Protein AF-A0A8J5J223-F1 (afdb_monomer)

Structure (mmCIF, N/CA/C/O backbone):
data_AF-A0A8J5J223-F1
#
_entry.id   AF-A0A8J5J223-F1
#
loop_
_atom_site.group_PDB
_atom_site.id
_atom_site.type_symbol
_atom_site.label_atom_id
_atom_site.label_alt_id
_atom_site.label_comp_id
_atom_site.label_asym_id
_atom_site.label_entity_id
_atom_site.label_seq_id
_atom_site.pdbx_PDB_ins_code
_atom_site.Cartn_x
_atom_site.Cartn_y
_atom_site.Cartn_z
_atom_site.occupancy
_atom_site.B_iso_or_equiv
_atom_site.auth_seq_id
_atom_site.auth_comp_id
_atom_site.auth_asym_id
_atom_site.auth_atom_id
_atom_site.pdbx_PDB_model_num
ATOM 1 N N . MET A 1 1 ? 45.037 -37.369 22.908 1.00 54.00 1 MET A N 1
ATOM 2 C CA . MET A 1 1 ? 45.394 -36.331 21.919 1.00 54.00 1 MET A CA 1
ATOM 3 C C . MET A 1 1 ? 44.175 -35.440 21.740 1.00 54.00 1 MET A C 1
ATOM 5 O O . MET A 1 1 ? 43.127 -35.935 21.355 1.00 54.00 1 MET A O 1
ATOM 9 N N . PHE A 1 2 ? 44.283 -34.183 22.167 1.00 50.41 2 PHE A N 1
ATOM 10 C CA . PHE A 1 2 ? 43.227 -33.170 22.169 1.00 50.41 2 PHE A CA 1
ATOM 11 C C . PHE A 1 2 ? 43.070 -32.567 20.773 1.00 50.41 2 PHE A C 1
ATOM 13 O O . PHE A 1 2 ? 44.080 -32.117 20.241 1.00 50.41 2 PHE A O 1
ATOM 20 N N . THR A 1 3 ? 41.857 -32.449 20.222 1.00 57.53 3 THR A N 1
ATOM 21 C CA . THR A 1 3 ? 41.454 -31.213 19.520 1.00 57.53 3 THR A CA 1
ATOM 22 C C . THR A 1 3 ? 39.944 -31.131 19.317 1.00 57.53 3 THR A C 1
ATOM 24 O O . THR A 1 3 ? 39.288 -32.014 18.776 1.00 57.53 3 THR A O 1
ATOM 27 N N . THR A 1 4 ? 39.428 -30.017 19.804 1.00 62.12 4 THR A N 1
ATOM 28 C CA . THR A 1 4 ? 38.058 -29.533 19.826 1.00 62.12 4 THR A CA 1
ATOM 29 C C . THR A 1 4 ? 37.602 -29.137 18.423 1.00 62.12 4 THR A C 1
ATOM 31 O O . THR A 1 4 ? 38.291 -28.385 17.743 1.00 62.12 4 THR A O 1
ATOM 34 N N . GLY A 1 5 ? 36.412 -29.574 18.015 1.00 57.00 5 GLY A N 1
ATOM 35 C CA . GLY A 1 5 ? 35.783 -29.170 16.755 1.00 57.00 5 GLY A CA 1
ATOM 36 C C . GLY A 1 5 ? 34.318 -28.794 16.949 1.00 57.00 5 GLY A C 1
ATOM 37 O O . GLY A 1 5 ? 33.439 -29.386 16.332 1.00 57.00 5 GLY A O 1
ATOM 38 N N . LYS A 1 6 ? 34.029 -27.839 17.845 1.00 63.28 6 LYS A N 1
ATOM 39 C CA . LYS A 1 6 ? 32.696 -27.228 17.955 1.00 63.28 6 LYS A CA 1
ATOM 40 C C . LYS A 1 6 ? 32.456 -26.376 16.702 1.00 63.28 6 LYS A C 1
ATOM 42 O O . LYS A 1 6 ? 32.856 -25.217 16.656 1.00 63.28 6 LYS A O 1
ATOM 47 N N . LEU A 1 7 ? 31.790 -26.930 15.689 1.00 54.00 7 LEU A N 1
ATOM 48 C CA . LEU A 1 7 ? 31.254 -26.132 14.586 1.00 54.00 7 LEU A CA 1
ATOM 49 C C . LEU A 1 7 ? 29.930 -25.502 15.033 1.00 54.00 7 LEU A C 1
ATOM 51 O O . LEU A 1 7 ? 28.839 -26.003 14.769 1.00 54.00 7 LEU A O 1
ATOM 55 N N . THR A 1 8 ? 30.033 -24.397 15.762 1.00 60.81 8 THR A N 1
ATOM 56 C CA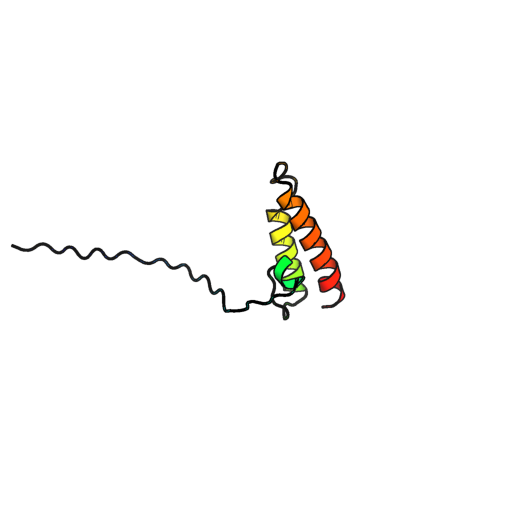 . THR A 1 8 ? 28.905 -23.509 16.033 1.00 60.81 8 THR A CA 1
ATOM 57 C C . THR A 1 8 ? 28.599 -22.726 14.760 1.00 60.81 8 THR A C 1
ATOM 59 O O . THR A 1 8 ? 29.265 -21.737 14.463 1.00 60.81 8 THR A O 1
ATOM 62 N N . ARG A 1 9 ? 27.598 -23.162 13.989 1.00 55.94 9 ARG A N 1
ATOM 63 C CA . ARG A 1 9 ? 26.953 -22.298 12.991 1.00 55.94 9 ARG A CA 1
ATOM 64 C C . ARG A 1 9 ? 26.082 -21.294 13.753 1.00 55.94 9 ARG A C 1
ATOM 66 O O . ARG A 1 9 ? 25.149 -21.736 14.425 1.00 55.94 9 ARG A O 1
ATOM 73 N N . PRO A 1 10 ? 26.330 -19.977 13.680 1.00 53.69 10 PRO A N 1
ATOM 74 C CA . PRO A 1 10 ? 25.331 -19.021 14.120 1.00 53.69 10 PRO A CA 1
ATOM 75 C C . PRO A 1 10 ? 24.159 -19.093 13.135 1.00 53.69 10 PRO A C 1
ATOM 77 O O . PRO A 1 10 ? 24.279 -18.689 11.979 1.00 53.69 10 PRO A O 1
ATOM 80 N N . GLN A 1 11 ? 23.017 -19.623 13.580 1.00 51.66 11 GLN A N 1
ATOM 81 C CA . GLN A 1 11 ? 21.741 -19.293 12.951 1.00 51.66 11 GLN A CA 1
ATOM 82 C C . GLN A 1 11 ? 21.469 -17.813 13.233 1.00 51.66 11 GLN A C 1
ATOM 84 O O . GLN A 1 11 ? 20.807 -17.457 14.203 1.00 51.66 11 GLN A O 1
ATOM 89 N N . GLY A 1 12 ? 22.011 -16.942 12.383 1.00 49.69 12 GLY A N 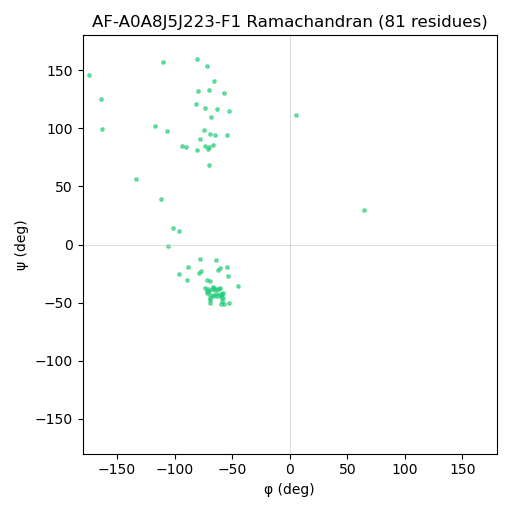1
ATOM 90 C CA . GLY A 1 12 ? 21.551 -15.568 12.241 1.00 49.69 12 GLY A CA 1
ATOM 91 C C . GLY A 1 12 ? 20.179 -15.564 11.576 1.00 49.69 12 GLY A C 1
ATOM 92 O O . GLY A 1 12 ? 20.047 -15.169 10.424 1.00 49.69 12 GLY A O 1
ATOM 93 N N . SER A 1 13 ? 19.164 -16.051 12.291 1.00 53.88 13 SER A N 1
ATOM 94 C CA . SER A 1 13 ? 17.762 -15.831 11.954 1.00 53.88 13 SER A CA 1
ATOM 95 C C . SER A 1 13 ? 17.438 -14.383 12.308 1.00 53.88 13 SER A C 1
ATOM 97 O O . SER A 1 13 ? 16.981 -14.087 13.412 1.00 53.88 13 SER A O 1
ATOM 99 N N . LEU A 1 14 ? 17.726 -13.470 11.377 1.00 50.66 14 LEU A N 1
ATOM 100 C CA . LEU A 1 14 ? 17.146 -12.131 11.375 1.00 50.66 14 LEU A CA 1
ATOM 101 C C . LEU A 1 14 ? 15.631 -12.297 11.464 1.00 50.66 14 LEU A C 1
ATOM 103 O O . LEU A 1 14 ? 15.017 -12.911 10.594 1.00 50.66 14 LEU A O 1
ATOM 107 N N . LEU A 1 15 ? 15.074 -11.827 12.574 1.00 48.34 15 LEU A N 1
ATOM 108 C CA . LEU A 1 15 ? 13.695 -12.027 12.991 1.00 48.34 15 LEU A CA 1
ATOM 109 C C . LEU A 1 15 ? 12.718 -11.576 11.896 1.00 48.34 15 LEU A C 1
ATOM 111 O O . LEU A 1 15 ? 12.350 -10.408 11.817 1.00 48.34 15 LEU A O 1
ATOM 115 N N . HIS A 1 16 ? 12.287 -12.513 11.056 1.00 46.62 16 HIS A N 1
ATOM 116 C CA . HIS A 1 16 ? 11.143 -12.335 10.178 1.00 46.62 16 HIS A CA 1
ATOM 117 C C . HIS A 1 16 ? 9.924 -12.896 10.913 1.00 46.62 16 HIS A C 1
ATOM 119 O O . HIS A 1 16 ? 9.559 -14.062 10.774 1.00 46.62 16 HIS A O 1
ATOM 125 N N . PHE A 1 17 ? 9.325 -12.063 11.765 1.00 41.78 17 PHE A N 1
ATOM 126 C CA . PHE A 1 17 ? 8.013 -12.329 12.346 1.00 41.78 17 PHE A CA 1
ATOM 127 C C . PHE A 1 17 ? 6.950 -12.205 11.248 1.00 41.78 17 PHE A C 1
ATOM 129 O O . PHE A 1 17 ? 6.315 -11.167 11.109 1.00 41.78 17 PHE A O 1
ATOM 136 N N . HIS A 1 18 ? 6.728 -13.263 10.471 1.00 52.56 18 HIS A N 1
ATOM 137 C CA . HIS A 1 18 ? 5.446 -13.431 9.794 1.00 52.56 18 HIS A CA 1
ATOM 138 C C . HIS A 1 18 ? 4.542 -14.228 10.739 1.00 52.56 18 HIS A C 1
ATOM 140 O O . HIS A 1 18 ? 4.461 -15.458 10.681 1.00 52.56 18 HIS A O 1
ATOM 146 N N . THR A 1 19 ? 3.908 -13.514 11.673 1.00 51.41 19 THR A N 1
ATOM 147 C CA . THR A 1 19 ? 2.759 -14.067 12.387 1.00 51.41 19 THR A CA 1
ATOM 148 C C . THR A 1 19 ? 1.659 -14.325 11.361 1.00 51.41 19 THR A C 1
ATOM 150 O O . THR A 1 19 ? 1.212 -13.431 10.653 1.00 51.41 19 THR A O 1
ATOM 153 N N . SER A 1 20 ? 1.323 -15.604 11.232 1.00 58.62 20 SER A N 1
ATOM 154 C CA . SER A 1 20 ? 0.040 -16.157 10.809 1.00 58.62 20 SER A CA 1
ATOM 155 C C . SER A 1 20 ? -1.023 -15.160 10.343 1.00 58.62 20 SER A C 1
ATOM 157 O O . SER A 1 20 ? -1.667 -14.507 11.160 1.00 58.62 20 SER A O 1
ATOM 159 N N . SER A 1 21 ? -1.324 -15.189 9.044 1.00 52.38 21 SER A N 1
ATOM 160 C CA . SER A 1 21 ? -2.693 -15.123 8.526 1.00 52.38 21 SER A CA 1
ATOM 161 C C . SER A 1 21 ? -2.711 -15.594 7.076 1.00 52.38 21 SER A C 1
ATOM 163 O O . SER A 1 21 ? -2.414 -14.842 6.159 1.00 52.38 21 SER A O 1
ATOM 165 N N . ARG A 1 22 ? -3.096 -16.856 6.852 1.00 57.75 22 ARG A N 1
ATOM 166 C CA . ARG A 1 22 ? -3.695 -17.231 5.567 1.00 57.75 22 ARG A CA 1
ATOM 167 C C . ARG A 1 22 ? -5.021 -16.474 5.476 1.00 57.75 22 ARG A C 1
ATOM 169 O O . ARG A 1 22 ? -6.008 -16.954 6.021 1.00 57.75 22 ARG A O 1
ATOM 176 N N . HIS A 1 23 ? -5.044 -15.301 4.853 1.00 51.44 23 HIS A N 1
ATOM 177 C CA . HIS A 1 23 ? -6.294 -14.653 4.467 1.00 51.44 23 HIS A CA 1
ATOM 178 C C . HIS A 1 23 ? -6.453 -14.782 2.958 1.00 51.44 23 HIS A C 1
ATOM 180 O O . HIS A 1 23 ? -5.837 -14.091 2.156 1.00 51.44 23 HIS A O 1
ATOM 186 N N . GLY A 1 24 ? -7.234 -15.798 2.590 1.00 52.59 24 GLY A N 1
ATOM 187 C CA . GLY A 1 24 ? -7.760 -15.964 1.252 1.00 52.59 24 GLY A CA 1
ATOM 188 C C . GLY A 1 24 ? -8.929 -15.015 1.074 1.00 52.59 24 GLY A C 1
ATOM 189 O O . GLY A 1 24 ? -10.051 -15.372 1.397 1.00 52.59 24 GLY A O 1
ATOM 190 N N . GLN A 1 25 ? -8.631 -13.820 0.591 1.00 47.03 25 GLN A N 1
ATOM 191 C CA . GLN A 1 25 ? -9.480 -12.901 -0.160 1.00 47.03 25 GLN A CA 1
ATOM 192 C C . GLN A 1 25 ? -8.541 -11.761 -0.565 1.00 47.03 25 GLN A C 1
ATOM 194 O O . GLN A 1 25 ? -7.547 -11.511 0.107 1.00 47.03 25 GLN A O 1
ATOM 199 N N . ARG A 1 26 ? -8.736 -11.170 -1.740 1.00 55.12 26 ARG A N 1
ATOM 200 C CA . ARG A 1 26 ? -7.816 -10.158 -2.274 1.00 55.12 26 ARG A CA 1
ATOM 201 C C . ARG A 1 26 ? -7.967 -8.875 -1.456 1.00 55.12 26 ARG A C 1
ATOM 203 O O . ARG A 1 26 ? -8.731 -7.997 -1.832 1.00 55.12 26 ARG A O 1
ATOM 210 N N . ASP A 1 27 ? -7.302 -8.813 -0.314 1.00 73.06 27 ASP A N 1
ATOM 211 C CA . ASP A 1 27 ? -7.354 -7.675 0.588 1.00 73.06 27 ASP A CA 1
ATOM 212 C C . ASP A 1 27 ? -6.389 -6.599 0.069 1.00 73.06 27 ASP A C 1
ATOM 214 O O . ASP A 1 27 ? -5.186 -6.832 -0.044 1.00 73.06 27 ASP A O 1
ATOM 218 N N . TYR A 1 28 ? -6.895 -5.397 -0.224 1.00 80.25 28 TYR A N 1
ATOM 219 C CA . TYR A 1 28 ? -6.079 -4.227 -0.594 1.00 80.25 28 TYR A CA 1
ATOM 220 C C . TYR A 1 28 ? -4.984 -3.921 0.445 1.00 80.25 28 TYR A C 1
ATOM 222 O O . TYR A 1 28 ? -3.907 -3.420 0.116 1.00 80.25 28 TYR A O 1
ATOM 230 N N . TYR A 1 29 ? -5.228 -4.310 1.697 1.00 81.81 29 TYR A N 1
ATOM 231 C CA . TYR A 1 29 ? -4.259 -4.273 2.783 1.00 81.81 29 TYR A CA 1
ATOM 232 C C . TYR A 1 29 ? -3.035 -5.164 2.510 1.00 81.81 29 TYR A C 1
ATOM 234 O O . TYR A 1 29 ? -1.915 -4.744 2.780 1.00 81.81 29 TYR A O 1
ATOM 242 N N . ASP A 1 30 ? -3.213 -6.343 1.910 1.00 81.25 30 ASP A N 1
ATOM 243 C CA . ASP A 1 30 ? -2.120 -7.267 1.575 1.00 81.25 30 ASP A CA 1
ATOM 244 C C . ASP A 1 30 ? -1.300 -6.752 0.380 1.00 81.25 30 ASP A C 1
ATOM 246 O O . ASP A 1 30 ? -0.070 -6.805 0.392 1.00 81.25 30 ASP A O 1
ATOM 250 N N . ILE A 1 31 ? -1.973 -6.132 -0.600 1.00 84.00 31 ILE A N 1
ATOM 251 C CA . ILE A 1 31 ? -1.332 -5.461 -1.746 1.00 84.00 31 ILE A CA 1
ATOM 252 C C . ILE A 1 31 ? -0.401 -4.338 -1.265 1.00 84.00 31 ILE A C 1
ATOM 254 O O . ILE A 1 31 ? 0.730 -4.205 -1.739 1.00 84.00 31 ILE A O 1
ATOM 258 N N . LEU A 1 32 ? -0.860 -3.551 -0.289 1.00 84.44 32 LEU A N 1
ATOM 259 C CA . LEU A 1 32 ? -0.057 -2.521 0.368 1.00 84.44 32 LEU A CA 1
ATOM 260 C C . LEU A 1 32 ? 0.918 -3.090 1.415 1.00 84.44 32 LEU A C 1
ATOM 262 O O . LEU A 1 32 ? 1.814 -2.375 1.858 1.00 84.44 32 LEU A O 1
ATOM 266 N N . GLY A 1 33 ? 0.787 -4.356 1.815 1.00 81.31 33 GLY A N 1
ATOM 267 C CA . GLY A 1 33 ? 1.584 -4.967 2.881 1.00 81.31 33 GLY A CA 1
ATOM 268 C C . GLY A 1 33 ? 1.338 -4.343 4.259 1.00 81.31 33 GLY A C 1
ATOM 269 O O . GLY A 1 33 ? 2.247 -4.286 5.089 1.00 81.31 33 GLY A O 1
ATOM 270 N N . VAL A 1 34 ? 0.131 -3.832 4.491 1.00 83.69 34 VAL A N 1
ATOM 271 C CA . VAL A 1 34 ? -0.301 -3.213 5.746 1.00 83.69 34 VAL A CA 1
ATOM 272 C C . VAL A 1 34 ? -1.325 -4.092 6.457 1.00 83.69 34 VAL A C 1
ATOM 274 O O . VAL A 1 34 ? -1.999 -4.922 5.858 1.00 83.69 34 VAL A O 1
ATOM 277 N N . SER A 1 35 ? -1.452 -3.915 7.770 1.00 80.69 35 SER A N 1
ATOM 278 C CA . SER A 1 35 ? -2.496 -4.600 8.536 1.00 80.69 35 SER A CA 1
ATOM 279 C C . SER A 1 35 ? -3.877 -4.015 8.224 1.00 80.69 35 SER A C 1
ATOM 281 O O . SER A 1 35 ? -3.996 -2.828 7.940 1.00 80.69 35 SER A O 1
ATOM 283 N N . ARG A 1 36 ? -4.944 -4.805 8.384 1.00 79.19 36 ARG A N 1
ATOM 284 C CA . ARG A 1 36 ? -6.340 -4.318 8.311 1.00 79.19 36 ARG A CA 1
ATOM 285 C C . ARG A 1 36 ? -6.668 -3.251 9.360 1.00 79.19 36 ARG A C 1
ATOM 287 O O . ARG A 1 36 ? -7.609 -2.491 9.199 1.00 79.19 36 ARG A O 1
ATOM 294 N N . ASN A 1 37 ? -5.872 -3.191 10.427 1.00 77.94 37 ASN A N 1
ATOM 295 C CA . ASN A 1 37 ? -5.941 -2.160 11.463 1.00 77.94 37 ASN A CA 1
ATOM 296 C C . ASN A 1 37 ? -4.949 -1.002 11.239 1.00 77.94 37 ASN A C 1
ATOM 298 O O . ASN A 1 37 ? -4.700 -0.228 12.163 1.00 77.94 37 ASN A O 1
ATOM 302 N N . ALA A 1 38 ? -4.322 -0.913 10.064 1.00 80.25 38 ALA A N 1
ATOM 303 C CA . ALA A 1 38 ? -3.361 0.137 9.757 1.00 80.25 38 ALA A CA 1
ATOM 304 C C . ALA A 1 38 ? -4.033 1.512 9.721 1.00 80.25 38 ALA A C 1
ATOM 306 O O . ALA A 1 38 ? -5.134 1.670 9.203 1.00 80.25 38 ALA A O 1
ATOM 307 N N . SER A 1 39 ? -3.338 2.519 10.247 1.00 84.69 39 SER A N 1
ATOM 308 C CA . SER A 1 39 ? -3.790 3.904 10.154 1.00 84.69 39 SER A CA 1
ATOM 309 C C . SER A 1 39 ? -3.443 4.484 8.778 1.00 84.69 39 SER A C 1
ATOM 311 O O . SER A 1 39 ? -2.493 4.035 8.131 1.00 84.69 39 SER A O 1
ATOM 313 N N . LEU A 1 40 ? -4.120 5.560 8.367 1.00 85.06 40 LEU A N 1
ATOM 314 C CA . LEU A 1 40 ? -3.779 6.351 7.174 1.00 85.06 40 LEU A CA 1
ATOM 315 C C . LEU A 1 40 ? -2.278 6.656 7.042 1.00 85.06 40 LEU A C 1
ATOM 317 O O . LEU A 1 40 ? -1.727 6.685 5.940 1.00 85.06 40 LEU A O 1
ATOM 321 N N . LYS A 1 41 ? -1.590 6.881 8.171 1.00 87.38 41 LYS A N 1
ATOM 322 C CA . LYS A 1 41 ? -0.136 7.111 8.194 1.00 87.38 41 LYS A CA 1
ATOM 323 C C . LYS A 1 41 ? 0.649 5.896 7.699 1.00 87.38 41 LYS A C 1
ATOM 325 O O . LYS A 1 41 ? 1.602 6.066 6.939 1.00 87.38 41 LYS A O 1
ATOM 330 N N . ASP A 1 42 ? 0.255 4.696 8.110 1.00 86.44 42 ASP A N 1
ATOM 331 C CA . ASP A 1 42 ? 0.885 3.441 7.703 1.00 86.44 42 ASP A CA 1
ATOM 332 C C . ASP A 1 42 ? 0.568 3.115 6.242 1.00 86.44 42 ASP A C 1
ATOM 334 O O . ASP A 1 42 ? 1.483 2.775 5.493 1.00 86.44 42 ASP A O 1
ATOM 338 N N . ILE A 1 43 ? -0.679 3.332 5.809 1.00 87.25 43 ILE A N 1
ATOM 339 C CA . ILE A 1 43 ? -1.113 3.194 4.408 1.00 87.25 43 ILE A CA 1
ATOM 340 C C . ILE A 1 43 ? -0.278 4.103 3.490 1.00 87.25 43 ILE A C 1
ATOM 342 O O . ILE A 1 43 ? 0.352 3.620 2.546 1.00 87.25 43 ILE A O 1
ATOM 346 N N . LYS A 1 44 ? -0.156 5.401 3.814 1.00 87.50 44 LYS A N 1
ATOM 347 C CA . LYS A 1 44 ? 0.713 6.341 3.074 1.00 87.50 44 LYS A CA 1
ATOM 348 C C . LYS A 1 44 ? 2.167 5.891 3.0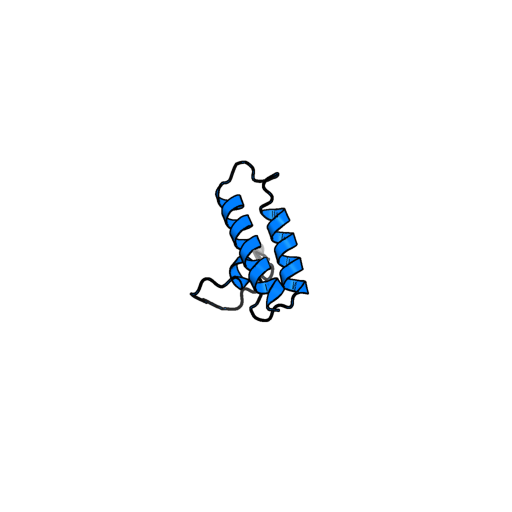55 1.00 87.50 44 LYS A C 1
ATOM 350 O O . LYS A 1 44 ? 2.825 5.941 2.015 1.00 87.50 44 LYS A O 1
ATOM 355 N N . LYS A 1 45 ? 2.698 5.470 4.203 1.00 89.25 45 LYS A N 1
ATOM 356 C CA . LYS A 1 45 ? 4.098 5.054 4.320 1.00 89.25 45 LYS A CA 1
ATOM 357 C C . LYS A 1 45 ? 4.381 3.799 3.494 1.00 89.25 45 LYS A C 1
ATOM 359 O O . LYS A 1 45 ? 5.448 3.700 2.889 1.00 89.25 45 LYS A O 1
ATOM 364 N N . ALA A 1 46 ? 3.460 2.843 3.466 1.00 88.81 46 ALA A N 1
ATOM 365 C CA . ALA A 1 46 ? 3.585 1.624 2.682 1.00 88.81 46 ALA A CA 1
ATOM 366 C C . ALA A 1 46 ? 3.494 1.903 1.177 1.00 88.81 46 ALA A C 1
ATOM 368 O O . ALA A 1 46 ? 4.385 1.488 0.433 1.00 88.81 46 ALA A O 1
ATOM 369 N N . TYR A 1 47 ? 2.520 2.716 0.754 1.00 88.88 47 TYR A N 1
ATOM 370 C CA . TYR A 1 47 ? 2.401 3.188 -0.627 1.00 88.88 47 TYR A CA 1
ATOM 371 C C . TYR A 1 47 ? 3.706 3.824 -1.123 1.00 88.88 47 TYR A C 1
ATOM 373 O O . TYR A 1 47 ? 4.246 3.414 -2.146 1.00 88.88 47 TYR A O 1
ATOM 381 N N . TYR A 1 48 ? 4.290 4.752 -0.358 1.00 88.69 48 TYR A N 1
ATOM 382 C CA . TYR A 1 48 ? 5.556 5.396 -0.730 1.00 88.69 48 TYR A CA 1
ATOM 383 C C . TYR A 1 48 ? 6.727 4.412 -0.880 1.00 88.69 48 TYR A C 1
ATOM 385 O O . TYR A 1 48 ? 7.581 4.585 -1.754 1.00 88.69 48 TYR A O 1
ATOM 393 N N . GLN A 1 49 ? 6.796 3.387 -0.028 1.00 87.19 49 GLN A N 1
ATOM 394 C CA . GLN A 1 49 ? 7.837 2.359 -0.105 1.00 87.19 49 GLN A CA 1
ATOM 395 C C . GLN A 1 49 ? 7.663 1.477 -1.346 1.00 87.19 49 GLN A C 1
ATOM 397 O O . GLN A 1 49 ? 8.638 1.200 -2.047 1.00 87.19 49 GLN A O 1
ATOM 402 N N . LEU A 1 50 ? 6.428 1.073 -1.645 1.00 85.75 50 LEU A N 1
ATOM 403 C CA . LEU A 1 50 ? 6.100 0.246 -2.805 1.00 85.75 50 LEU A CA 1
ATOM 404 C C . LEU A 1 50 ? 6.249 1.022 -4.113 1.00 85.75 50 LEU A C 1
ATOM 406 O O . LEU A 1 50 ? 6.8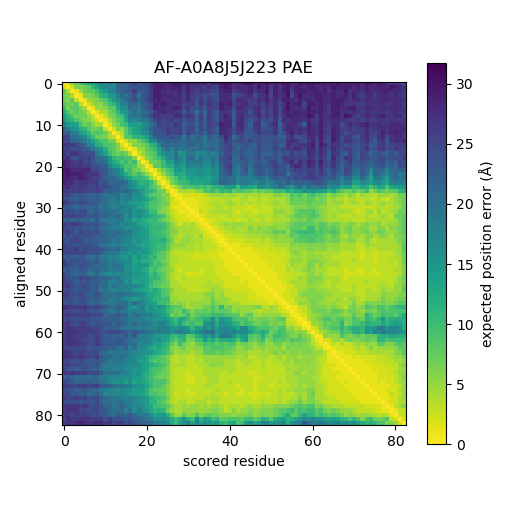24 0.494 -5.059 1.00 85.75 50 LEU A O 1
ATOM 410 N N . ALA A 1 51 ? 5.841 2.291 -4.148 1.00 84.12 51 ALA A N 1
ATOM 411 C CA . ALA A 1 51 ? 6.009 3.175 -5.295 1.00 84.12 51 ALA A CA 1
ATOM 412 C C . ALA A 1 51 ? 7.484 3.347 -5.671 1.00 84.12 51 ALA A C 1
ATOM 414 O O . ALA A 1 51 ? 7.827 3.264 -6.844 1.00 84.12 51 ALA A O 1
ATOM 415 N N . LYS A 1 52 ? 8.380 3.511 -4.687 1.00 84.31 52 LYS A N 1
ATOM 416 C CA . LYS A 1 52 ? 9.833 3.532 -4.934 1.00 84.31 52 LYS A CA 1
ATOM 417 C C . LYS A 1 52 ? 10.363 2.186 -5.426 1.00 84.31 52 LYS A C 1
ATOM 419 O O . LYS A 1 52 ? 11.247 2.155 -6.275 1.00 84.31 52 LYS A O 1
ATOM 424 N N . LYS A 1 53 ? 9.834 1.081 -4.896 1.00 81.25 53 LYS A N 1
ATOM 425 C CA . LYS A 1 53 ? 10.269 -0.280 -5.236 1.00 81.25 53 LYS A CA 1
ATOM 426 C C . LYS A 1 53 ? 9.838 -0.707 -6.638 1.00 81.25 53 LYS A C 1
ATOM 428 O O . LYS A 1 53 ? 10.620 -1.342 -7.336 1.00 81.25 53 LYS A O 1
ATOM 433 N N . TYR A 1 54 ? 8.623 -0.346 -7.038 1.00 82.75 54 TYR A N 1
ATOM 434 C CA . TYR A 1 54 ? 8.026 -0.670 -8.335 1.00 82.75 54 TYR A CA 1
ATOM 435 C C . TYR A 1 54 ? 8.064 0.501 -9.317 1.00 82.75 54 TYR A C 1
ATOM 437 O O . TYR A 1 54 ? 7.388 0.458 -10.341 1.00 82.75 54 TYR A O 1
ATOM 445 N N . HIS A 1 55 ? 8.861 1.537 -9.037 1.00 79.12 55 HIS A N 1
ATOM 446 C CA . HIS A 1 55 ? 8.908 2.725 -9.876 1.00 79.12 55 HIS A CA 1
ATOM 447 C C . HIS A 1 55 ? 9.266 2.336 -11.324 1.00 79.12 55 HIS A C 1
ATOM 449 O O . HIS A 1 55 ? 10.251 1.613 -11.536 1.00 79.12 55 HIS A O 1
ATOM 455 N N . PRO A 1 56 ? 8.507 2.811 -12.329 1.00 75.56 56 PRO A N 1
ATOM 456 C CA . PRO A 1 56 ? 8.719 2.425 -13.719 1.00 75.56 56 PRO A CA 1
ATOM 457 C C . PRO A 1 56 ? 10.094 2.858 -14.226 1.00 75.56 56 PRO A C 1
ATOM 459 O O . PRO A 1 56 ? 10.603 2.242 -15.147 1.00 75.56 56 PRO A O 1
ATOM 462 N N . ASP A 1 57 ? 10.732 3.861 -13.607 1.00 78.31 57 ASP A N 1
ATOM 463 C CA . ASP A 1 57 ? 12.066 4.313 -14.020 1.00 78.31 57 ASP A CA 1
ATOM 464 C C . ASP A 1 57 ? 13.187 3.301 -13.717 1.00 78.31 57 ASP A C 1
ATOM 466 O O . ASP A 1 57 ? 14.138 3.197 -14.487 1.00 78.31 57 ASP A O 1
ATOM 470 N N . VAL A 1 58 ? 13.055 2.514 -12.641 1.00 72.81 58 VAL A N 1
ATOM 471 C CA . VAL A 1 58 ? 14.029 1.468 -12.263 1.00 72.81 58 VAL A CA 1
ATOM 472 C C . VAL A 1 58 ? 13.632 0.080 -12.761 1.00 72.81 58 VAL A C 1
ATOM 474 O O . VAL A 1 58 ? 14.509 -0.742 -13.003 1.00 72.81 58 VAL A O 1
ATOM 477 N N . ASN A 1 59 ? 12.339 -0.176 -12.986 1.00 71.19 59 ASN A N 1
ATOM 478 C CA . ASN A 1 59 ? 11.832 -1.465 -13.471 1.00 71.19 59 ASN A CA 1
ATOM 479 C C . ASN A 1 59 ? 11.264 -1.386 -14.898 1.00 71.19 59 ASN A C 1
ATOM 481 O O . ASN A 1 59 ? 10.271 -2.046 -15.203 1.00 71.19 59 ASN A O 1
ATOM 485 N N . LYS A 1 60 ? 11.903 -0.612 -15.791 1.00 66.62 60 LYS A N 1
ATOM 486 C CA . LYS A 1 60 ? 11.471 -0.416 -17.196 1.00 66.62 60 LYS A CA 1
ATOM 487 C C . LYS A 1 60 ? 11.277 -1.717 -17.990 1.00 66.62 60 LYS A C 1
ATOM 489 O O . LYS A 1 60 ? 10.586 -1.703 -19.001 1.00 66.62 60 LYS A O 1
ATOM 494 N N . ASN A 1 61 ? 11.867 -2.824 -17.537 1.00 66.62 61 ASN A N 1
ATOM 495 C CA . ASN A 1 61 ? 11.865 -4.109 -18.238 1.00 66.62 61 ASN A CA 1
ATOM 496 C C . ASN A 1 61 ? 10.936 -5.170 -17.632 1.00 66.62 61 ASN A C 1
ATOM 498 O O . ASN A 1 61 ?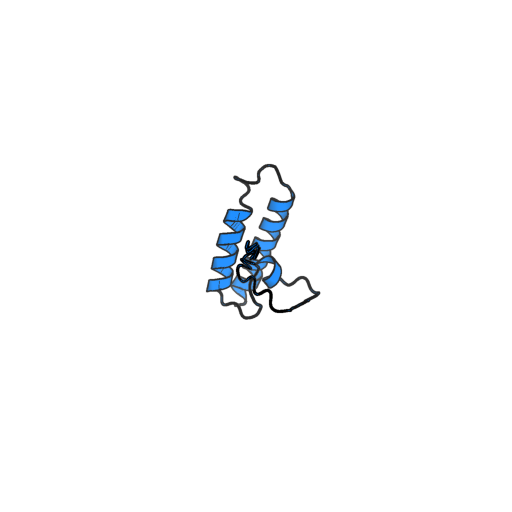 10.866 -6.265 -18.186 1.00 66.62 61 ASN A O 1
ATOM 502 N N . ASP A 1 62 ? 10.231 -4.885 -16.529 1.00 69.62 62 ASP A N 1
ATOM 503 C CA . ASP A 1 62 ? 9.419 -5.899 -15.852 1.00 69.62 62 ASP A CA 1
ATOM 504 C C . ASP A 1 62 ? 7.919 -5.543 -15.866 1.00 69.62 62 ASP A C 1
ATOM 506 O O . ASP A 1 62 ? 7.466 -4.712 -15.068 1.00 69.62 62 ASP A O 1
ATOM 510 N N . PRO A 1 63 ? 7.108 -6.170 -16.743 1.00 71.69 63 PRO A N 1
ATOM 511 C CA . PRO A 1 63 ? 5.671 -5.900 -16.825 1.00 71.69 63 PRO A CA 1
ATOM 512 C C . PRO A 1 63 ? 4.913 -6.285 -15.542 1.00 71.69 63 PRO A C 1
ATOM 514 O O . PRO A 1 63 ? 3.769 -5.867 -15.355 1.00 71.69 63 PRO A O 1
ATOM 517 N N . GLY A 1 64 ? 5.533 -7.044 -14.630 1.00 76.62 64 GLY A N 1
ATOM 518 C CA . GLY A 1 64 ? 4.982 -7.321 -13.307 1.00 76.62 64 GLY A CA 1
ATOM 519 C C . GLY A 1 64 ? 5.021 -6.115 -12.365 1.00 76.62 64 GLY A C 1
ATOM 520 O O . GLY A 1 64 ? 4.128 -5.973 -11.531 1.00 76.62 64 GLY A O 1
ATOM 521 N N . SER A 1 65 ? 6.003 -5.216 -12.507 1.00 77.69 65 SER A N 1
ATOM 522 C CA . SER A 1 65 ? 6.123 -4.027 -11.646 1.00 77.69 65 SER A CA 1
ATOM 523 C C . SER A 1 65 ? 5.032 -3.004 -11.928 1.00 77.69 65 SER A C 1
ATOM 525 O O . SER A 1 65 ? 4.482 -2.431 -10.994 1.00 77.69 65 SER A O 1
ATOM 527 N N . GLN A 1 66 ? 4.660 -2.827 -13.198 1.00 80.31 66 GLN A N 1
ATOM 528 C CA . GLN A 1 66 ? 3.574 -1.922 -13.563 1.00 80.31 66 GL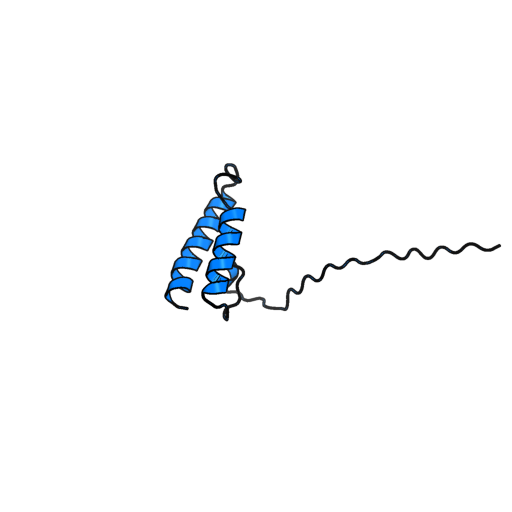N A CA 1
ATOM 529 C C . GLN A 1 66 ? 2.223 -2.409 -13.035 1.00 80.31 66 GLN A C 1
ATOM 531 O O . GLN A 1 66 ? 1.488 -1.616 -12.457 1.00 80.31 66 GLN A O 1
ATOM 536 N N . LYS A 1 67 ? 1.931 -3.714 -13.144 1.00 83.94 67 LYS A N 1
ATOM 537 C CA . LYS A 1 67 ? 0.708 -4.300 -12.570 1.00 83.94 67 LYS A CA 1
ATOM 538 C C . LYS A 1 67 ? 0.631 -4.084 -11.061 1.00 83.94 67 LYS A C 1
ATOM 540 O O . LYS A 1 67 ? -0.360 -3.550 -10.579 1.00 83.94 67 LYS A O 1
ATOM 545 N N . LYS A 1 68 ? 1.715 -4.390 -10.342 1.00 82.69 68 LYS A N 1
ATOM 546 C CA . LYS A 1 68 ? 1.780 -4.175 -8.892 1.00 82.69 68 LYS A CA 1
ATOM 547 C C . LYS A 1 68 ? 1.663 -2.706 -8.510 1.00 82.69 68 LYS A C 1
ATOM 549 O O . LYS A 1 68 ? 1.042 -2.402 -7.503 1.00 82.69 68 LYS A O 1
ATOM 554 N N . PHE A 1 69 ? 2.254 -1.795 -9.283 1.00 85.62 69 PHE A N 1
ATOM 555 C CA . PHE A 1 69 ? 2.119 -0.362 -9.039 1.00 85.62 69 PHE A CA 1
ATOM 556 C C . PHE A 1 69 ? 0.663 0.094 -9.188 1.00 85.62 69 PH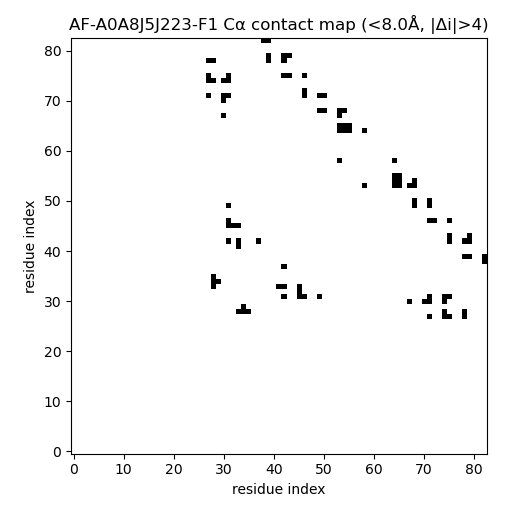E A C 1
ATOM 558 O O . PHE A 1 69 ? 0.176 0.815 -8.323 1.00 85.62 69 PHE A O 1
ATOM 565 N N . THR A 1 70 ? -0.035 -0.365 -10.232 1.00 86.69 70 THR A N 1
ATOM 566 C CA . THR A 1 70 ? -1.467 -0.100 -10.423 1.00 86.69 70 THR A CA 1
ATOM 567 C C . THR A 1 70 ? -2.291 -0.643 -9.256 1.00 86.69 70 THR A C 1
ATOM 569 O O . THR A 1 70 ? -3.000 0.132 -8.625 1.00 86.69 70 THR A O 1
ATOM 572 N N . GLU A 1 71 ? -2.101 -1.914 -8.884 1.00 86.88 71 GLU A N 1
ATOM 573 C CA . GLU A 1 71 ? -2.801 -2.542 -7.752 1.00 86.88 71 GLU A CA 1
ATOM 574 C C . GLU A 1 71 ? -2.560 -1.788 -6.428 1.00 86.88 71 GLU A C 1
ATOM 576 O O . GLU A 1 71 ? -3.483 -1.577 -5.645 1.00 86.88 71 GLU A O 1
ATOM 581 N N . VAL A 1 72 ? -1.324 -1.343 -6.179 1.00 87.50 72 VAL A N 1
ATOM 582 C CA . VAL A 1 72 ? -0.940 -0.545 -5.001 1.00 87.50 72 VAL A CA 1
ATOM 583 C C . VAL A 1 72 ? -1.581 0.845 -5.010 1.00 87.50 72 VAL A C 1
ATOM 585 O O . VAL A 1 72 ? -1.935 1.354 -3.948 1.00 87.50 72 VAL A O 1
ATOM 588 N N . SER A 1 73 ? -1.721 1.466 -6.183 1.00 88.25 73 SER A N 1
ATOM 589 C CA . SER A 1 73 ? -2.371 2.770 -6.338 1.00 88.25 73 SER A CA 1
ATOM 590 C C . SER A 1 73 ? -3.874 2.669 -6.077 1.00 88.25 73 SER A C 1
ATOM 592 O O . SER A 1 73 ? -4.383 3.409 -5.243 1.00 88.25 73 SER A O 1
ATOM 594 N N . GLU A 1 74 ? -4.548 1.683 -6.679 1.00 88.88 74 GLU A N 1
ATOM 595 C CA . GLU A 1 74 ? -5.973 1.410 -6.438 1.00 88.88 74 GLU A CA 1
ATOM 596 C C . GLU A 1 74 ? -6.242 1.087 -4.961 1.00 88.88 74 GLU A C 1
ATOM 598 O O . GLU A 1 74 ? -7.154 1.643 -4.353 1.00 88.88 74 GLU A O 1
ATOM 603 N N . ALA A 1 75 ? -5.405 0.243 -4.347 1.00 88.12 75 ALA A N 1
ATOM 604 C CA . ALA A 1 75 ? -5.501 -0.087 -2.927 1.00 88.12 75 ALA A CA 1
ATOM 605 C C . ALA A 1 75 ? -5.382 1.150 -2.026 1.00 88.12 75 ALA A C 1
ATOM 607 O O . ALA A 1 75 ? -6.110 1.278 -1.044 1.00 88.12 75 ALA A O 1
ATOM 608 N N . TYR A 1 76 ? -4.448 2.049 -2.346 1.00 88.19 76 TYR A N 1
ATOM 609 C CA . TYR A 1 76 ? -4.240 3.284 -1.599 1.00 88.19 76 TYR A CA 1
ATOM 610 C C . TYR A 1 76 ? -5.415 4.253 -1.750 1.00 88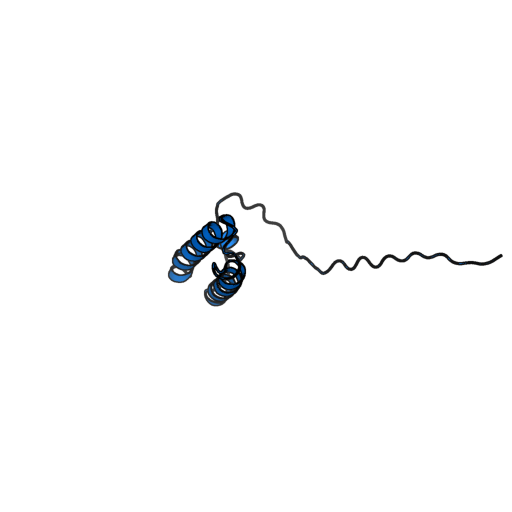.19 76 TYR A C 1
ATOM 612 O O . TYR A 1 76 ? -5.775 4.901 -0.775 1.00 88.19 76 TYR A O 1
ATOM 620 N N . GLU A 1 77 ? -6.011 4.346 -2.937 1.00 87.31 77 GLU A N 1
ATOM 621 C CA . GLU A 1 77 ? -7.152 5.228 -3.192 1.00 87.31 77 GLU A CA 1
ATOM 622 C C . GLU A 1 77 ? -8.392 4.767 -2.411 1.00 87.31 77 GLU A C 1
ATOM 624 O O . GLU A 1 77 ? -9.021 5.565 -1.728 1.00 87.31 77 GLU A O 1
ATOM 629 N N . VAL A 1 78 ? -8.675 3.459 -2.401 1.00 86.19 78 VAL A N 1
ATOM 630 C CA . VAL A 1 78 ? -9.811 2.892 -1.654 1.00 86.19 78 VAL A CA 1
ATOM 631 C C . VAL A 1 78 ? -9.592 2.981 -0.139 1.00 86.19 78 VAL A C 1
ATOM 633 O O . VAL A 1 78 ? -10.450 3.468 0.591 1.00 86.19 78 VAL A O 1
ATOM 636 N N . LEU A 1 79 ? -8.434 2.532 0.353 1.00 82.56 79 LEU A N 1
ATOM 637 C CA . LEU A 1 79 ? -8.165 2.477 1.795 1.00 82.56 79 LEU A CA 1
ATOM 638 C C . LEU A 1 79 ? -7.781 3.831 2.396 1.00 82.56 79 LEU A C 1
ATOM 640 O O . LEU A 1 79 ? -7.912 4.026 3.599 1.00 82.56 79 LEU A O 1
ATOM 644 N N . GLY A 1 80 ? -7.259 4.746 1.583 1.00 77.75 80 GLY A N 1
ATOM 645 C CA . GLY A 1 80 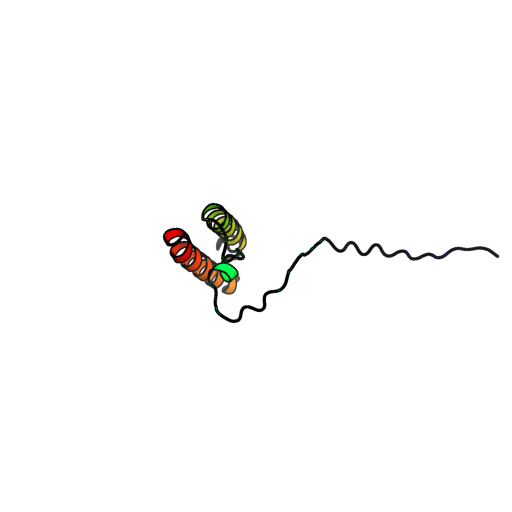? -6.891 6.093 2.003 1.00 77.75 80 GLY A CA 1
ATOM 646 C C . GLY A 1 80 ? -8.085 7.034 2.157 1.00 77.75 80 GLY A C 1
ATOM 647 O O . GLY A 1 80 ? -7.962 8.009 2.893 1.00 77.75 80 GLY A O 1
ATOM 648 N N . GLU A 1 81 ? -9.205 6.747 1.490 1.00 76.06 81 GLU A N 1
ATOM 649 C CA . GLU A 1 81 ? -10.463 7.497 1.625 1.00 76.06 81 GLU A CA 1
ATOM 650 C C . GLU A 1 81 ? -11.356 6.938 2.753 1.00 76.06 81 GLU A C 1
ATOM 652 O O . GLU A 1 81 ? -12.093 7.698 3.376 1.00 76.06 81 GLU A O 1
ATOM 657 N N . GLU A 1 82 ? -11.297 5.626 3.032 1.00 66.12 82 GLU A N 1
ATOM 658 C CA . GLU A 1 82 ? -12.148 4.959 4.038 1.00 66.12 82 GLU A CA 1
ATOM 659 C C . GLU A 1 82 ? -11.566 4.946 5.472 1.00 66.12 82 GLU A C 1
ATOM 661 O O . GLU A 1 82 ? -12.317 4.758 6.433 1.00 66.12 82 GLU A O 1
ATOM 666 N N . ALA A 1 83 ? -10.251 5.143 5.642 1.00 56.00 83 ALA A N 1
ATOM 667 C CA . ALA A 1 83 ? -9.557 5.107 6.945 1.00 56.00 83 ALA A CA 1
ATOM 668 C C . ALA A 1 83 ? -9.412 6.481 7.624 1.00 56.00 83 ALA A C 1
ATOM 670 O O . ALA A 1 83 ? -9.172 6.492 8.858 1.00 56.00 83 ALA A O 1
#

Foldseek 3Di:
DDDDDPPDDPPPPPDPPPPDDPDPDPQLCVLLVHDPPDDLVSLVVSLVVLCVVLPCVVPVPDPVSVVSNVSSVVSSVVVNVVD

Secondary structure (DSSP, 8-state):
------------------------S--HHHHHT--TT--HHHHHHHHHHHHHHS-TTT-TT-HHHHHHHHHHHHHHHHHHHH-

Organism: Homarus americanus (NCBI:txid6706)

InterPro domains:
  IPR001623 DnaJ domain [PF00226] (27-82)
  IPR001623 DnaJ domain [PR00625] (29-47)
  IPR001623 DnaJ domain [PR00625] (47-62)
  IPR001623 DnaJ domain [PR00625] (64-83)
  IPR001623 DnaJ domain [PS50076] (27-83)
  IPR001623 DnaJ domain [SM00271] (26-83)
  IPR001623 DnaJ domain [cd06257] (27-80)
  IPR036869 Chaperone J-domain superfamily [G3DSA:1.10.287.110] (15-83)
  IPR036869 Chaperone J-domain superfamily [SSF46565] (22-81)
  IPR051938 Apoptosis and cytoskeleton modulation protein [PTHR44145] (16-82)

Radius of gyration: 19.8 Å; Cα contacts (8 Å, |Δi|>4): 53; chains: 1; bounding box: 58×44×40 Å

Nearest PDB structures (foldseek):
  2dn9-assembly1_A  TM=8.783E-01  e=9.218E-06  Homo sapiens
  7x89-assembly1_A  TM=8.554E-01  e=1.571E-05  Homo sapiens
  2ctw-assembly1_A  TM=8.464E-01  e=3.042E-04  Mus musculus
  2m6y-assembly1_A  TM=7.728E-01  e=1.784E-04  Homo sapiens
  2ctq-assembly1_A  TM=7.314E-01  e=3.256E-03  Homo sapiens

Mean predicted aligned error: 13.11 Å

Sequence (83 aa):
MFTTGKLTRPQGSLLHFHTSSRHGQRDYYDILGVSRNASLKDIKKAYYQLAKKYHPDVNKNDPGSQKKFTEVSEAYEVLGEEA

pLDDT: mean 72.56, std 14.39, range [41.78, 89.25]

Solvent-accessible surface area (backbone atoms only — not comparable to full-atom values): 5354 Å² total; per-residue (Å²): 137,90,83,90,79,85,82,78,75,80,81,79,72,74,84,75,82,76,76,85,72,93,69,93,62,96,47,48,36,61,67,43,71,46,58,92,83,52,49,54,68,52,52,53,53,32,44,56,54,47,49,67,72,32,28,61,88,83,43,74,87,41,78,66,32,57,53,51,43,50,53,32,50,55,27,45,57,58,50,60,74,76,94